Protein AF-A0A7X2H0T3-F1 (afdb_monomer_lite)

Radius of gyration: 29.82 Å; chains: 1; bounding box: 68×58×60 Å

Structure (mmCIF, N/CA/C/O backbone):
data_AF-A0A7X2H0T3-F1
#
_entry.id   AF-A0A7X2H0T3-F1
#
loop_
_atom_site.group_PDB
_atom_site.id
_atom_site.type_symbol
_atom_site.label_atom_id
_atom_site.label_alt_id
_atom_site.label_comp_id
_atom_site.label_asym_id
_atom_site.label_entity_id
_atom_site.label_seq_id
_atom_site.pdbx_PDB_ins_code
_atom_site.Cartn_x
_atom_site.Cartn_y
_atom_site.Cartn_z
_atom_site.occupancy
_atom_site.B_iso_or_equiv
_atom_site.auth_seq_id
_atom_site.auth_comp_id
_atom_site.auth_asym_id
_atom_site.auth_atom_id
_atom_site.pdbx_PDB_model_num
ATOM 1 N N . MET A 1 1 ? 17.527 -18.702 0.510 1.00 38.31 1 MET A N 1
ATOM 2 C CA . MET A 1 1 ? 17.232 -19.016 -0.909 1.00 38.31 1 MET A CA 1
ATOM 3 C C . MET A 1 1 ? 17.517 -20.502 -1.205 1.00 38.31 1 MET A C 1
ATOM 5 O O . MET A 1 1 ? 18.257 -20.791 -2.126 1.00 38.31 1 MET A O 1
ATOM 9 N N . SER A 1 2 ? 16.966 -21.459 -0.439 1.00 41.59 2 SER A N 1
ATOM 10 C CA . SER A 1 2 ? 17.349 -22.892 -0.559 1.00 41.59 2 SER A CA 1
ATOM 11 C C . SER A 1 2 ? 16.163 -23.861 -0.718 1.00 41.59 2 SER A C 1
ATOM 13 O O . SER A 1 2 ? 16.286 -25.065 -0.554 1.00 41.59 2 SER A O 1
ATOM 15 N N . LYS A 1 3 ? 14.959 -23.369 -1.029 1.00 47.16 3 LYS A N 1
ATOM 16 C CA . LYS A 1 3 ? 13.802 -24.261 -1.215 1.00 47.16 3 LYS A CA 1
ATOM 17 C C . LYS A 1 3 ? 12.948 -23.835 -2.396 1.00 47.16 3 LYS A C 1
ATOM 19 O O . LYS A 1 3 ? 11.848 -23.326 -2.214 1.00 47.16 3 LYS A O 1
ATOM 24 N N . ARG A 1 4 ? 13.452 -24.030 -3.619 1.00 58.16 4 ARG A N 1
ATOM 25 C CA . ARG A 1 4 ? 12.591 -24.143 -4.808 1.00 58.16 4 ARG A CA 1
ATOM 26 C C . ARG A 1 4 ? 13.097 -25.248 -5.747 1.00 58.16 4 ARG A C 1
ATOM 28 O O . ARG A 1 4 ? 14.212 -25.163 -6.244 1.00 58.16 4 ARG A O 1
ATOM 35 N N . ARG A 1 5 ? 12.191 -26.218 -5.967 1.00 56.47 5 ARG A N 1
ATOM 36 C CA . ARG A 1 5 ? 12.262 -27.503 -6.699 1.00 56.47 5 ARG A CA 1
ATOM 37 C C . ARG A 1 5 ? 13.266 -28.516 -6.125 1.00 56.47 5 ARG A C 1
ATOM 39 O O . ARG A 1 5 ? 14.468 -28.331 -6.231 1.00 56.47 5 ARG A O 1
ATOM 46 N N . ALA A 1 6 ? 12.744 -29.616 -5.578 1.00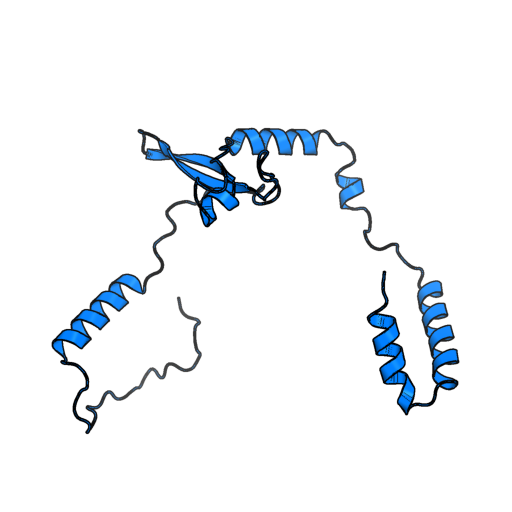 53.25 6 ALA A N 1
ATOM 47 C CA . ALA A 1 6 ? 13.483 -30.737 -4.979 1.00 53.25 6 ALA A CA 1
ATOM 48 C C . ALA A 1 6 ? 14.240 -31.626 -5.998 1.00 53.25 6 ALA A C 1
ATOM 50 O O . ALA A 1 6 ? 14.537 -32.774 -5.706 1.00 53.25 6 ALA A O 1
ATOM 51 N N . GLY A 1 7 ? 14.513 -31.116 -7.203 1.00 56.81 7 GLY A N 1
ATOM 52 C CA . GLY A 1 7 ? 15.009 -31.899 -8.341 1.00 56.81 7 GLY A CA 1
ATOM 53 C C . GLY A 1 7 ? 16.283 -31.351 -8.978 1.00 56.81 7 GLY A C 1
ATOM 54 O O . GLY A 1 7 ? 16.546 -31.644 -10.139 1.00 56.81 7 GLY A O 1
ATOM 55 N N . LYS A 1 8 ? 17.056 -30.513 -8.276 1.00 59.88 8 LYS A N 1
ATOM 56 C CA . LYS A 1 8 ? 18.411 -30.193 -8.737 1.00 59.88 8 LYS A CA 1
ATOM 57 C C . LYS A 1 8 ? 19.308 -31.373 -8.388 1.00 59.88 8 LYS A C 1
ATOM 59 O O . LYS A 1 8 ? 19.661 -31.543 -7.229 1.00 59.88 8 LYS A O 1
ATOM 64 N N . ASN A 1 9 ? 19.626 -32.186 -9.389 1.00 68.88 9 ASN A N 1
ATOM 65 C CA . ASN A 1 9 ? 20.696 -33.162 -9.276 1.00 68.88 9 ASN A CA 1
ATOM 66 C C . ASN A 1 9 ? 22.021 -32.395 -9.139 1.00 68.88 9 ASN A C 1
ATOM 68 O O . ASN A 1 9 ? 22.351 -31.579 -10.000 1.00 68.88 9 ASN A O 1
ATOM 72 N N . GLU A 1 10 ? 22.738 -32.617 -8.040 1.00 72.00 10 GLU A N 1
ATOM 73 C CA . GLU A 1 10 ? 24.049 -32.005 -7.794 1.00 72.00 10 GLU A CA 1
ATOM 74 C C . GLU A 1 10 ? 25.110 -32.548 -8.765 1.00 72.00 10 GLU A C 1
ATOM 76 O O . GLU A 1 10 ? 26.046 -31.837 -9.122 1.00 72.00 10 GLU A O 1
ATOM 81 N N . HIS A 1 11 ? 24.906 -33.767 -9.272 1.00 77.69 11 HIS A N 1
ATOM 82 C CA . HIS A 1 11 ? 25.770 -34.435 -10.238 1.00 77.69 11 HIS A CA 1
ATOM 83 C C . HIS A 1 11 ? 25.117 -34.446 -11.622 1.00 77.69 11 HIS A C 1
ATOM 85 O O . HIS A 1 11 ? 24.480 -35.419 -12.026 1.00 77.69 11 HIS A O 1
ATOM 91 N N . PHE A 1 12 ? 25.264 -33.347 -12.358 1.00 80.81 12 PHE A N 1
ATOM 92 C CA . PHE A 1 12 ? 24.858 -33.272 -13.759 1.00 80.81 12 PHE A CA 1
ATOM 93 C C . PHE A 1 12 ? 26.083 -33.286 -14.674 1.00 80.81 12 PHE A C 1
ATOM 95 O O . PHE A 1 12 ? 27.109 -32.678 -14.374 1.00 80.81 12 PHE A O 1
ATOM 102 N N . THR A 1 13 ? 25.959 -33.960 -15.813 1.00 83.88 13 THR A N 1
ATOM 103 C CA . THR A 1 13 ? 26.962 -33.925 -16.879 1.00 83.88 13 THR A CA 1
ATOM 104 C C . THR A 1 13 ? 26.549 -32.865 -17.893 1.00 83.88 13 THR A C 1
ATOM 106 O O . THR A 1 13 ? 25.464 -32.942 -18.468 1.00 83.88 13 THR A O 1
ATOM 109 N N . LEU A 1 14 ? 27.403 -31.864 -18.106 1.00 83.12 14 LEU A N 1
ATOM 110 C CA . LEU A 1 14 ? 27.273 -30.934 -19.228 1.00 83.12 14 LEU A CA 1
ATOM 111 C C . LEU A 1 14 ? 27.953 -31.554 -20.447 1.00 83.12 14 LEU A C 1
ATOM 113 O O . LEU A 1 14 ? 29.139 -31.866 -20.389 1.00 83.12 14 LEU A O 1
ATOM 117 N N . ALA A 1 15 ? 27.209 -31.717 -21.537 1.00 87.44 15 ALA A N 1
ATOM 118 C CA . ALA A 1 15 ? 27.722 -32.190 -22.817 1.00 87.44 15 ALA A CA 1
ATOM 119 C C . ALA A 1 15 ? 27.271 -31.249 -23.941 1.00 87.44 15 ALA A C 1
ATOM 121 O O . ALA A 1 15 ? 26.234 -30.591 -23.827 1.00 87.44 15 ALA A O 1
ATOM 122 N N . GLN A 1 16 ? 28.058 -31.186 -25.014 1.00 85.69 16 GLN A N 1
ATOM 123 C CA . GLN A 1 16 ? 27.717 -30.414 -26.205 1.00 85.69 16 GLN A CA 1
ATOM 124 C C . GLN A 1 16 ? 26.600 -31.126 -26.980 1.00 85.69 16 GLN A C 1
ATOM 126 O O . GLN A 1 16 ? 26.646 -32.343 -27.153 1.00 85.69 16 GLN A O 1
ATOM 131 N N . GLY A 1 17 ? 25.594 -30.375 -27.430 1.00 87.25 17 GLY A N 1
ATOM 132 C CA . GLY A 1 17 ? 24.542 -30.915 -28.291 1.00 87.25 17 GLY A CA 1
ATOM 133 C C . GLY A 1 17 ? 25.054 -31.202 -29.704 1.00 87.25 17 GLY A C 1
ATOM 134 O O . GLY A 1 17 ? 25.942 -30.512 -30.193 1.00 87.25 17 GLY A O 1
ATOM 135 N N . GLU A 1 18 ? 24.465 -32.196 -30.367 1.00 92.94 18 GLU A N 1
ATOM 136 C CA . GLU A 1 18 ? 24.788 -32.553 -31.761 1.00 92.94 18 GLU A CA 1
ATOM 137 C C . GLU A 1 18 ? 24.184 -31.580 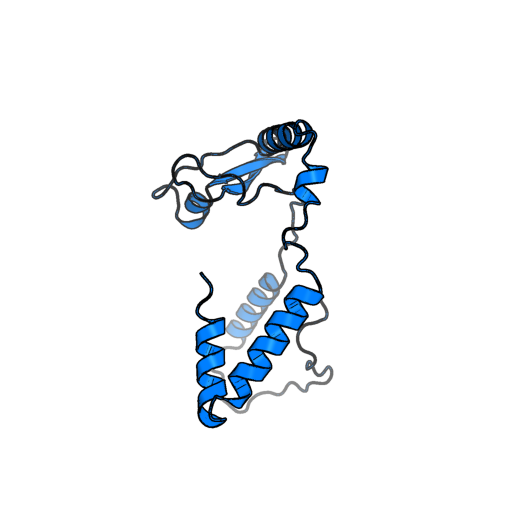-32.792 1.00 92.94 18 GLU A C 1
ATOM 139 O O . GLU A 1 18 ? 24.554 -31.599 -33.962 1.00 92.94 18 GLU A O 1
ATOM 144 N N . HIS A 1 19 ? 23.234 -30.740 -32.372 1.00 92.50 19 HIS A N 1
ATOM 145 C CA . HIS A 1 19 ? 22.529 -29.809 -33.248 1.00 92.50 19 HIS A CA 1
ATOM 146 C C . HIS A 1 19 ? 23.316 -28.517 -33.478 1.00 92.50 19 HIS A C 1
ATOM 148 O O . HIS A 1 19 ? 24.063 -28.054 -32.613 1.00 92.50 19 HIS A O 1
ATOM 154 N N . GLU A 1 20 ? 23.072 -27.895 -34.631 1.00 91.00 20 GLU A N 1
ATOM 155 C CA . GLU A 1 20 ? 23.580 -26.560 -34.926 1.00 91.00 20 GLU A CA 1
ATOM 156 C C . GLU A 1 20 ? 22.984 -25.534 -33.941 1.00 91.00 20 GLU A C 1
ATOM 158 O O . GLU A 1 20 ? 21.768 -25.532 -33.707 1.00 91.00 20 GLU A O 1
ATOM 163 N N . PRO A 1 21 ? 23.814 -24.677 -33.320 1.00 91.75 21 PRO A N 1
ATOM 164 C CA . PRO A 1 21 ? 23.338 -23.709 -32.345 1.00 91.75 21 PRO A CA 1
ATOM 165 C C . PRO A 1 21 ? 22.426 -22.662 -32.998 1.00 91.75 21 PRO A C 1
ATOM 167 O O . PRO A 1 21 ? 22.761 -22.064 -34.012 1.00 91.75 21 PRO A O 1
ATOM 170 N N . ILE A 1 22 ? 21.286 -22.381 -32.360 1.00 94.44 22 ILE A N 1
ATOM 171 C CA . ILE A 1 22 ? 20.336 -21.344 -32.814 1.00 94.44 22 ILE A CA 1
ATOM 172 C C . ILE A 1 22 ? 20.904 -19.929 -32.596 1.00 94.44 22 ILE A C 1
ATOM 174 O O . ILE A 1 22 ? 20.530 -18.982 -33.285 1.00 94.44 22 ILE A O 1
ATOM 178 N N . ILE A 1 23 ? 21.779 -19.771 -31.601 1.00 94.00 23 ILE A N 1
ATOM 179 C CA . ILE A 1 23 ? 22.395 -18.500 -31.214 1.00 94.00 23 ILE A CA 1
ATOM 180 C C . ILE A 1 23 ? 23.881 -18.695 -30.941 1.00 94.00 23 ILE A C 1
ATOM 182 O O . ILE A 1 23 ? 24.289 -19.714 -30.380 1.00 94.00 23 ILE A O 1
ATOM 186 N N . ASP A 1 24 ? 24.671 -17.677 -31.266 1.00 94.19 24 ASP A N 1
ATOM 187 C CA . ASP A 1 24 ? 26.101 -17.684 -30.984 1.00 94.19 24 ASP A CA 1
ATOM 188 C C . ASP A 1 24 ? 26.389 -17.752 -29.484 1.00 94.19 24 ASP A C 1
ATOM 190 O O . ASP A 1 24 ? 25.713 -17.121 -28.660 1.00 94.19 24 ASP A O 1
ATOM 194 N N . MET A 1 25 ? 27.477 -18.445 -29.136 1.00 91.88 25 MET A N 1
ATOM 195 C CA . MET A 1 25 ? 27.923 -18.586 -27.748 1.00 91.88 25 MET A CA 1
ATOM 196 C C . MET A 1 25 ? 28.167 -17.225 -27.081 1.00 91.88 25 MET A C 1
ATOM 198 O O . MET A 1 25 ? 27.792 -17.021 -25.930 1.00 91.88 25 MET A O 1
ATOM 202 N N . ILE A 1 26 ? 28.700 -16.251 -27.826 1.00 95.12 26 ILE A N 1
ATOM 203 C CA . ILE A 1 26 ? 28.947 -14.889 -27.327 1.00 95.12 26 ILE A CA 1
ATOM 204 C C . ILE A 1 26 ? 27.633 -14.214 -26.894 1.00 95.12 26 ILE A C 1
ATOM 206 O O . ILE A 1 26 ? 27.565 -13.553 -25.853 1.00 95.12 26 ILE A O 1
ATOM 210 N N . ILE A 1 27 ? 26.562 -14.389 -27.676 1.00 95.94 27 ILE A N 1
ATOM 211 C CA . ILE A 1 27 ? 25.238 -13.829 -27.370 1.00 95.94 27 ILE A CA 1
ATOM 212 C C . ILE A 1 27 ? 24.641 -14.543 -26.155 1.00 95.94 27 ILE A C 1
ATOM 214 O O . ILE A 1 27 ? 24.102 -13.889 -25.255 1.00 95.94 27 ILE A O 1
ATOM 218 N N . TRP A 1 28 ? 24.772 -15.869 -26.106 1.00 93.94 28 TRP A N 1
ATOM 219 C CA . TRP A 1 28 ? 24.314 -16.690 -24.990 1.00 93.94 28 TRP A CA 1
ATOM 220 C C . TRP A 1 28 ? 24.973 -16.295 -23.664 1.00 93.94 28 TRP A C 1
ATOM 222 O O . TRP A 1 28 ? 24.273 -16.040 -22.681 1.00 93.94 28 TRP A O 1
ATOM 232 N N . GLU A 1 29 ? 26.300 -16.174 -23.634 1.00 94.81 29 GLU A N 1
ATOM 233 C CA . GLU A 1 29 ? 27.054 -15.780 -22.440 1.00 94.81 29 GLU A CA 1
ATOM 234 C C . GLU A 1 29 ? 26.649 -14.390 -21.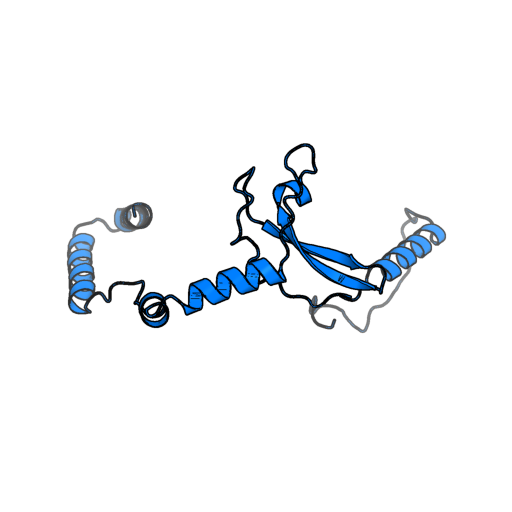947 1.00 94.81 29 GLU A C 1
ATOM 236 O O . GLU A 1 29 ? 26.399 -14.191 -20.753 1.00 94.81 29 GLU A O 1
ATOM 241 N N . LYS A 1 30 ? 26.482 -13.434 -22.869 1.00 95.75 30 LYS A N 1
ATOM 242 C CA . LYS A 1 30 ? 26.010 -12.086 -22.538 1.00 95.75 30 LYS A CA 1
ATOM 243 C C . LYS A 1 30 ? 24.607 -12.110 -21.925 1.00 95.75 30 LYS A C 1
ATOM 245 O O . LYS A 1 30 ? 24.360 -11.442 -20.918 1.00 95.75 30 LYS A O 1
ATOM 250 N N . ALA A 1 31 ? 23.683 -12.881 -22.499 1.00 94.69 31 ALA A N 1
ATOM 251 C CA . ALA A 1 31 ? 22.328 -13.030 -21.971 1.00 94.69 31 ALA A CA 1
ATOM 252 C C . ALA A 1 31 ? 22.318 -13.693 -20.584 1.00 94.69 31 ALA A C 1
ATOM 254 O O . ALA A 1 31 ? 21.636 -13.210 -19.675 1.00 94.69 31 ALA A O 1
ATOM 255 N N . LYS A 1 32 ? 23.117 -14.753 -20.401 1.00 93.69 32 LYS A N 1
ATOM 256 C CA . LYS A 1 32 ? 23.287 -15.451 -19.122 1.00 93.69 32 LYS A CA 1
ATOM 257 C C . LYS A 1 32 ? 23.808 -14.507 -18.037 1.00 93.69 32 LYS A C 1
ATOM 259 O O . LYS A 1 32 ? 23.188 -14.420 -16.979 1.00 93.69 32 LYS A O 1
ATOM 264 N N . SER A 1 33 ? 24.853 -13.731 -18.327 1.00 93.06 33 SER A N 1
ATOM 265 C CA . SER A 1 33 ? 25.406 -12.729 -17.406 1.00 93.06 33 SER A CA 1
ATOM 266 C C . SER A 1 33 ? 24.361 -11.683 -16.994 1.00 93.06 33 SER A C 1
ATOM 268 O O . SER A 1 33 ? 24.166 -11.414 -15.807 1.00 93.06 33 SER A O 1
ATOM 270 N N . MET A 1 34 ? 23.597 -11.142 -17.953 1.00 90.19 34 MET A N 1
ATOM 271 C CA . MET A 1 34 ? 22.507 -10.205 -17.648 1.00 90.19 34 MET A CA 1
ATOM 272 C C . MET A 1 34 ? 21.427 -10.819 -16.755 1.00 90.19 34 MET A C 1
ATOM 274 O O . MET A 1 34 ? 20.881 -10.133 -15.886 1.00 90.19 34 MET A O 1
ATOM 278 N N . ASN A 1 35 ? 21.103 -12.094 -16.965 1.00 89.38 35 ASN A N 1
ATOM 279 C CA . ASN A 1 35 ? 20.121 -12.799 -16.154 1.00 89.38 35 ASN A CA 1
ATOM 280 C C . ASN A 1 35 ? 20.638 -13.039 -14.730 1.00 89.38 35 ASN A C 1
ATOM 282 O O . ASN A 1 35 ? 19.911 -12.791 -13.776 1.00 89.38 35 ASN A O 1
ATOM 286 N N . GLU A 1 36 ? 21.897 -13.445 -14.566 1.00 88.81 36 GLU A N 1
ATOM 287 C CA . GLU A 1 36 ? 22.528 -13.634 -13.254 1.00 88.81 36 GLU A CA 1
ATOM 288 C C . GLU A 1 36 ? 22.559 -12.331 -12.446 1.00 88.81 36 GLU A C 1
ATOM 290 O O . GLU A 1 36 ? 22.154 -12.324 -11.278 1.00 88.81 36 GLU A O 1
ATOM 295 N N . MET A 1 37 ? 22.900 -11.207 -13.086 1.00 84.62 37 MET A N 1
ATOM 296 C CA . MET A 1 37 ? 22.835 -9.882 -12.458 1.00 84.62 37 MET A CA 1
ATOM 297 C C . MET A 1 37 ? 21.417 -9.532 -11.970 1.00 84.62 37 MET A C 1
ATOM 299 O O . MET A 1 37 ? 21.254 -8.978 -10.885 1.00 84.62 37 MET A O 1
ATOM 303 N N . LYS A 1 38 ? 20.376 -9.886 -12.736 1.00 82.38 38 LYS A N 1
ATOM 304 C CA . LYS A 1 38 ? 18.962 -9.623 -12.398 1.00 82.38 38 LYS A CA 1
ATOM 305 C C . LYS A 1 38 ? 18.320 -10.700 -11.516 1.00 82.38 38 LYS A C 1
ATOM 307 O O . LYS A 1 38 ? 17.227 -10.482 -10.997 1.00 82.38 38 LYS A O 1
ATOM 312 N N . SER A 1 39 ? 18.967 -11.853 -11.352 1.00 79.94 39 SER A N 1
ATOM 313 C CA . SER A 1 39 ? 18.411 -13.024 -10.658 1.00 79.94 39 SER A CA 1
ATOM 314 C C . SER A 1 39 ? 18.242 -12.810 -9.150 1.00 79.94 39 SER A C 1
ATOM 316 O O . SER A 1 39 ? 17.472 -13.514 -8.491 1.00 79.94 39 SER A O 1
ATOM 318 N N . HIS A 1 40 ? 18.927 -11.811 -8.594 1.00 79.19 40 HIS A N 1
ATOM 319 C CA . HIS A 1 40 ? 18.879 -11.492 -7.181 1.00 79.19 40 HIS A CA 1
ATOM 320 C C . HIS A 1 40 ? 17.709 -10.556 -6.892 1.00 79.19 40 HIS A C 1
ATOM 322 O O . HIS A 1 40 ? 17.543 -9.509 -7.518 1.00 79.19 40 HIS A O 1
ATOM 328 N N . LYS A 1 41 ? 16.895 -10.914 -5.893 1.00 73.12 41 LYS A N 1
ATOM 329 C CA . LYS A 1 41 ? 15.872 -10.002 -5.382 1.00 73.12 41 LYS A CA 1
ATOM 330 C C . LYS A 1 41 ? 16.592 -8.768 -4.823 1.00 73.12 41 LYS A C 1
ATOM 332 O O . LYS A 1 41 ? 17.427 -8.949 -3.935 1.00 73.12 41 LYS A O 1
ATOM 337 N N . PRO A 1 42 ? 16.277 -7.545 -5.283 1.00 73.38 42 PRO A N 1
ATOM 338 C CA . PRO A 1 42 ? 16.909 -6.351 -4.745 1.00 73.38 42 PRO A CA 1
ATOM 339 C C . PRO A 1 42 ? 16.671 -6.283 -3.237 1.00 73.38 42 PRO A C 1
ATOM 341 O O . PRO A 1 42 ? 15.567 -6.573 -2.755 1.00 73.38 42 PRO A O 1
ATOM 344 N N . THR A 1 43 ? 17.715 -5.918 -2.493 1.00 74.62 43 THR A N 1
ATOM 345 C CA . THR A 1 43 ? 17.636 -5.766 -1.041 1.00 74.62 43 THR A CA 1
ATOM 346 C C . THR A 1 43 ? 16.528 -4.777 -0.701 1.00 74.62 43 THR A C 1
ATOM 348 O O . THR A 1 43 ? 16.455 -3.677 -1.254 1.00 74.62 43 THR A O 1
ATOM 351 N N . LYS A 1 44 ? 15.624 -5.171 0.200 1.00 71.44 44 LYS A N 1
ATOM 352 C CA . LYS A 1 44 ? 14.548 -4.294 0.664 1.00 71.44 44 LYS A CA 1
ATOM 353 C C . LYS A 1 44 ? 15.178 -3.173 1.496 1.00 71.44 44 LYS A C 1
ATOM 355 O O . LYS A 1 44 ? 15.553 -3.395 2.634 1.00 71.44 44 LYS A O 1
ATOM 360 N N . THR A 1 45 ? 15.282 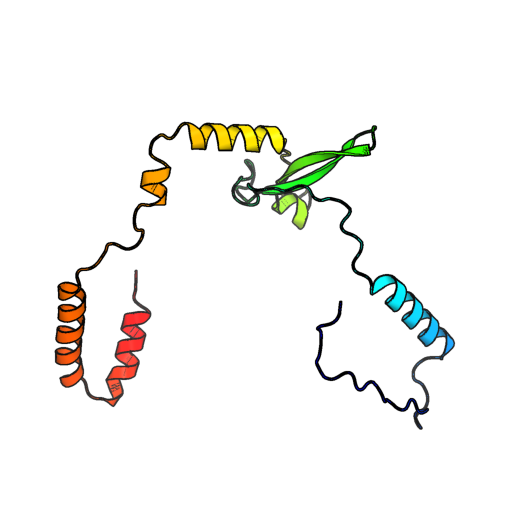-1.977 0.924 1.00 69.19 45 THR A N 1
ATOM 361 C CA . THR A 1 45 ? 15.925 -0.805 1.551 1.00 69.19 45 THR A CA 1
ATOM 362 C C . THR A 1 45 ? 15.029 -0.036 2.525 1.00 69.19 45 THR A C 1
ATOM 364 O O . THR A 1 45 ? 15.475 0.930 3.134 1.00 69.19 45 THR A O 1
ATOM 367 N N . PHE A 1 46 ? 13.755 -0.413 2.661 1.00 73.94 46 PHE A N 1
ATOM 368 C CA . PHE A 1 46 ? 12.785 0.298 3.493 1.00 73.94 46 PHE A CA 1
ATOM 369 C C . PHE A 1 46 ? 11.921 -0.672 4.294 1.00 73.94 46 PHE A C 1
ATOM 371 O O . PHE A 1 46 ? 11.274 -1.547 3.713 1.00 73.94 46 PHE A O 1
ATOM 378 N N . HIS A 1 47 ? 11.867 -0.472 5.610 1.00 72.69 47 HIS A N 1
ATOM 379 C CA . HIS A 1 47 ? 11.142 -1.323 6.558 1.00 72.69 47 HIS A CA 1
ATOM 380 C C . HIS A 1 47 ? 9.846 -0.706 7.107 1.00 72.69 47 HIS A C 1
ATOM 382 O O . HIS A 1 47 ? 9.219 -1.321 7.963 1.00 72.69 47 HIS A O 1
ATOM 388 N N . GLY A 1 48 ? 9.404 0.459 6.622 1.00 76.38 48 GLY A N 1
ATOM 389 C CA . GLY A 1 48 ? 8.206 1.100 7.168 1.00 76.38 48 GLY A CA 1
ATOM 390 C C . GLY A 1 48 ? 6.923 0.300 6.934 1.00 76.38 48 GLY A C 1
ATOM 391 O O . GLY A 1 48 ? 6.719 -0.310 5.877 1.00 76.38 48 GLY A O 1
ATOM 392 N N . HIS A 1 49 ? 6.075 0.310 7.959 1.00 88.00 49 HIS A N 1
ATOM 393 C CA . HIS A 1 49 ? 4.773 -0.345 7.990 1.00 88.00 49 HIS A CA 1
ATOM 394 C C . HIS A 1 49 ? 3.677 0.598 7.460 1.00 88.00 49 HIS A C 1
ATOM 396 O O . HIS A 1 49 ? 3.893 1.799 7.369 1.00 88.00 49 HIS A O 1
ATOM 402 N N . PHE A 1 50 ? 2.520 0.073 7.058 1.00 94.69 50 PHE A N 1
ATOM 403 C CA . PHE A 1 50 ? 1.366 0.873 6.616 1.00 94.69 50 PHE A CA 1
ATOM 404 C C . PHE A 1 50 ? 0.074 0.137 7.011 1.00 94.69 50 PHE A C 1
ATOM 406 O O . PHE A 1 50 ? -0.551 -0.500 6.153 1.00 94.69 50 PHE A O 1
ATOM 413 N N . PRO A 1 51 ? -0.301 0.156 8.303 1.00 94.69 51 PRO A N 1
ATOM 414 C CA . PRO A 1 51 ? -1.394 -0.653 8.847 1.00 94.69 51 PRO A CA 1
ATOM 415 C C . PRO A 1 51 ? -2.758 -0.297 8.245 1.00 94.69 51 PRO A C 1
ATOM 417 O O . PRO A 1 51 ? -3.637 -1.148 8.172 1.00 94.69 51 PRO A O 1
ATOM 420 N N . LEU A 1 52 ? -2.929 0.933 7.751 1.00 95.56 52 LEU A N 1
ATOM 421 C CA . LEU A 1 52 ? -4.192 1.404 7.178 1.00 95.56 52 LEU A CA 1
ATOM 422 C C . LEU A 1 52 ? -4.290 1.199 5.657 1.00 95.56 52 LEU A C 1
ATOM 424 O O . LEU A 1 52 ? -5.166 1.769 4.998 1.00 95.56 52 LEU A O 1
ATOM 428 N N . THR A 1 53 ? -3.393 0.393 5.077 1.00 95.00 53 THR A N 1
ATOM 429 C CA . THR A 1 53 ? -3.409 0.072 3.644 1.00 95.00 53 THR A CA 1
ATOM 430 C C . THR A 1 53 ? -4.759 -0.528 3.259 1.00 95.00 53 THR A C 1
ATOM 432 O O . THR A 1 53 ? -5.240 -1.463 3.888 1.00 95.00 53 THR A O 1
ATOM 435 N N . THR A 1 54 ? -5.382 0.013 2.214 1.00 92.50 54 THR A N 1
ATOM 436 C CA . THR A 1 54 ? -6.732 -0.289 1.700 1.00 92.50 54 THR A CA 1
ATOM 437 C C . THR A 1 54 ? -7.915 0.003 2.629 1.00 92.50 54 THR A C 1
ATOM 439 O O . THR A 1 54 ? -9.043 0.063 2.138 1.00 92.50 54 THR A O 1
ATOM 442 N N . LEU A 1 55 ? -7.677 0.259 3.919 1.00 95.75 55 LEU A N 1
ATOM 443 C CA . LEU A 1 55 ? -8.703 0.715 4.861 1.00 95.75 55 LEU A CA 1
ATOM 444 C C . LEU A 1 55 ? -9.049 2.187 4.627 1.00 95.75 55 LEU A C 1
ATOM 446 O O . LEU A 1 55 ? -10.226 2.543 4.558 1.00 95.75 55 LEU A O 1
ATOM 450 N N . LEU A 1 56 ? -8.034 3.036 4.433 1.00 95.50 56 LEU A N 1
ATOM 451 C CA . LEU A 1 56 ? -8.249 4.418 4.007 1.00 95.50 56 LEU A CA 1
ATOM 452 C C . LEU A 1 56 ? -8.802 4.458 2.580 1.00 95.50 56 LEU A C 1
ATOM 454 O O . LEU A 1 56 ? -8.339 3.731 1.695 1.00 95.50 56 LEU A O 1
ATOM 458 N N . ARG A 1 57 ? -9.781 5.337 2.350 1.00 96.50 57 ARG A N 1
ATOM 459 C CA . ARG A 1 57 ? -10.438 5.527 1.053 1.00 96.50 57 ARG A CA 1
ATOM 460 C C . ARG A 1 57 ? -10.073 6.876 0.457 1.00 96.50 57 ARG A C 1
ATOM 462 O O . ARG A 1 57 ? -10.044 7.890 1.145 1.00 96.50 57 ARG A O 1
ATOM 469 N N . CYS A 1 58 ? -9.804 6.881 -0.843 1.00 96.62 58 CYS A N 1
ATOM 470 C CA . CYS A 1 58 ? -9.522 8.096 -1.587 1.00 96.62 58 CYS A CA 1
ATOM 471 C C . CYS A 1 58 ? -10.784 8.976 -1.645 1.00 96.62 58 CYS A C 1
ATOM 473 O O . CYS A 1 58 ? -11.811 8.495 -2.129 1.00 96.62 58 CYS A O 1
ATOM 475 N N . PRO A 1 59 ? -10.709 10.265 -1.264 1.00 94.75 59 PRO A N 1
ATOM 476 C CA . PRO A 1 59 ? -11.879 11.145 -1.241 1.00 94.75 59 PRO A CA 1
ATOM 477 C C . PRO A 1 59 ? -12.437 11.453 -2.637 1.00 94.75 59 PRO A C 1
ATOM 479 O O . PRO A 1 59 ? -13.592 11.834 -2.755 1.00 94.75 59 PRO A O 1
ATOM 482 N N . MET A 1 60 ? -11.641 11.278 -3.701 1.00 94.44 60 MET A N 1
ATOM 483 C CA . MET A 1 60 ? -12.092 11.568 -5.068 1.00 94.44 60 MET A CA 1
ATOM 484 C C . MET A 1 60 ? -12.696 10.369 -5.799 1.00 94.44 60 MET A C 1
ATOM 486 O O . MET A 1 60 ? -13.644 10.533 -6.551 1.00 94.44 60 MET A O 1
ATOM 490 N N . CYS A 1 61 ? -12.124 9.172 -5.640 1.00 94.69 61 CYS A N 1
ATOM 491 C CA . CYS A 1 61 ? -12.541 7.998 -6.422 1.00 94.69 61 CYS A CA 1
ATOM 492 C C . CYS A 1 61 ? -13.044 6.826 -5.570 1.00 94.69 61 CYS A C 1
ATOM 494 O O . CYS A 1 61 ? -13.310 5.755 -6.115 1.00 94.69 61 CYS A O 1
ATOM 496 N N . GLY A 1 62 ? -13.083 6.969 -4.241 1.00 95.00 62 GLY A N 1
ATOM 497 C CA . GLY A 1 62 ? -13.560 5.949 -3.299 1.00 95.00 62 GLY A CA 1
ATOM 498 C C . GLY A 1 62 ? -12.695 4.685 -3.185 1.00 95.00 62 GLY A C 1
ATOM 499 O O . GLY A 1 62 ? -12.920 3.856 -2.305 1.00 95.00 62 GLY A O 1
ATOM 500 N N . HIS A 1 63 ? -11.683 4.510 -4.037 1.00 96.25 63 HIS A N 1
ATOM 501 C CA . HIS A 1 63 ? -10.804 3.342 -3.997 1.00 96.25 63 HIS A CA 1
ATOM 502 C C . HIS A 1 63 ? -9.885 3.363 -2.771 1.00 96.25 63 HIS A C 1
ATOM 504 O O . HIS A 1 63 ? -9.625 4.413 -2.184 1.00 96.25 63 HIS A O 1
ATOM 510 N N . GLY A 1 64 ? -9.375 2.188 -2.394 1.00 96.50 64 GLY A N 1
ATOM 511 C CA . GLY A 1 64 ? -8.426 2.058 -1.290 1.00 96.50 64 GLY A CA 1
ATOM 512 C C . GLY A 1 64 ? -7.135 2.853 -1.521 1.00 96.50 64 GLY A C 1
ATOM 513 O O . GLY A 1 64 ? -6.687 3.037 -2.657 1.00 96.50 64 GLY A O 1
ATOM 514 N N . MET A 1 65 ? -6.527 3.321 -0.437 1.00 97.38 65 MET A N 1
ATOM 515 C CA . MET A 1 65 ? -5.220 3.977 -0.450 1.00 97.38 65 MET A CA 1
ATOM 516 C C . MET A 1 65 ? -4.107 2.992 -0.080 1.00 97.38 65 MET A C 1
ATOM 518 O O . MET A 1 65 ? -4.330 2.024 0.639 1.00 97.38 65 MET A O 1
ATOM 522 N N . ILE A 1 66 ? -2.896 3.224 -0.575 1.00 95.94 66 ILE A N 1
ATOM 523 C CA . ILE A 1 66 ? -1.718 2.370 -0.367 1.00 95.94 66 ILE A CA 1
ATOM 524 C C . ILE A 1 66 ? -0.541 3.191 0.158 1.00 95.94 66 ILE A C 1
ATOM 526 O O . ILE A 1 66 ? -0.468 4.396 -0.081 1.00 95.94 66 ILE A O 1
ATOM 530 N N . GLY A 1 67 ? 0.397 2.531 0.836 1.00 95.00 67 GLY A N 1
ATOM 531 C CA . GLY A 1 67 ? 1.613 3.169 1.331 1.00 95.00 67 GLY A CA 1
ATOM 532 C C . GLY A 1 67 ? 2.491 3.746 0.214 1.00 95.00 67 GLY A C 1
ATOM 533 O O . GLY A 1 67 ? 2.766 3.101 -0.802 1.00 95.00 67 GLY A O 1
ATOM 534 N N . HIS A 1 68 ? 2.965 4.964 0.430 1.00 94.38 68 HIS A N 1
ATOM 535 C CA . HIS A 1 68 ? 3.896 5.700 -0.410 1.00 94.38 68 HIS A CA 1
ATOM 536 C C . HIS A 1 68 ? 5.000 6.309 0.453 1.00 94.38 68 HIS A C 1
ATOM 538 O O . HIS A 1 68 ? 4.815 6.556 1.643 1.00 94.38 68 HIS A O 1
ATOM 544 N N . ARG A 1 69 ? 6.173 6.531 -0.139 1.00 92.31 69 ARG A N 1
ATOM 545 C CA . ARG A 1 69 ? 7.290 7.162 0.556 1.00 92.31 69 ARG A CA 1
ATOM 546 C C . ARG A 1 69 ? 8.103 8.029 -0.383 1.00 92.31 69 ARG A C 1
ATOM 548 O O . ARG A 1 69 ? 8.293 7.663 -1.542 1.00 92.31 69 ARG A O 1
ATOM 555 N N . THR A 1 70 ? 8.638 9.112 0.150 1.00 92.62 70 THR A N 1
ATOM 556 C CA . THR A 1 70 ? 9.634 9.962 -0.509 1.00 92.62 70 THR A CA 1
ATOM 557 C C . THR A 1 70 ? 10.844 10.101 0.406 1.00 92.62 70 THR A C 1
ATOM 559 O O . THR A 1 70 ? 10.749 9.817 1.598 1.00 92.62 70 THR A O 1
ATOM 562 N N . LYS A 1 71 ? 12.002 10.467 -0.145 1.00 92.88 71 LYS A N 1
ATOM 563 C CA . LYS A 1 71 ? 13.169 10.833 0.664 1.00 92.88 71 LYS A CA 1
ATOM 564 C C . LYS A 1 71 ? 13.195 12.346 0.838 1.00 92.88 71 LYS A C 1
ATOM 566 O O . LYS A 1 71 ? 12.968 13.057 -0.140 1.00 92.88 71 LYS A O 1
ATOM 571 N N . ASN A 1 72 ? 13.459 12.819 2.050 1.00 91.38 72 ASN A N 1
ATOM 572 C CA . ASN A 1 72 ? 13.746 14.228 2.298 1.00 91.38 72 ASN A CA 1
ATOM 573 C C . ASN A 1 72 ? 15.182 14.576 1.854 1.00 91.38 72 ASN A C 1
ATOM 575 O O . ASN A 1 72 ? 15.954 13.705 1.445 1.00 91.38 72 ASN A O 1
ATOM 579 N N . SER A 1 73 ? 15.541 15.858 1.941 1.00 92.75 73 SER A N 1
ATOM 580 C CA . SER A 1 73 ? 16.885 16.365 1.623 1.00 92.75 73 SER A CA 1
ATOM 581 C C . SER A 1 73 ? 17.991 15.779 2.511 1.00 92.75 73 SER A C 1
ATOM 583 O O . SER A 1 73 ? 19.138 15.719 2.085 1.00 92.75 73 SER A O 1
ATOM 585 N N . ILE A 1 74 ? 17.644 15.319 3.715 1.00 91.00 74 ILE A N 1
ATOM 586 C CA . ILE A 1 74 ? 18.553 14.722 4.706 1.00 91.00 74 ILE A CA 1
ATOM 587 C C . ILE A 1 74 ? 18.719 13.201 4.467 1.00 91.00 74 ILE A C 1
ATOM 589 O O . ILE A 1 74 ? 19.610 12.563 5.017 1.00 91.00 74 ILE A O 1
ATOM 593 N N . GLY A 1 75 ? 17.911 12.607 3.580 1.00 88.38 75 GLY A N 1
ATOM 594 C CA . GLY A 1 75 ? 17.953 11.189 3.211 1.00 88.38 75 GLY A CA 1
ATOM 595 C C . GLY A 1 75 ? 16.983 10.284 3.981 1.00 88.38 75 GLY A C 1
ATOM 596 O O . GLY A 1 75 ? 16.917 9.086 3.692 1.00 88.38 75 GLY A O 1
ATOM 597 N N . GLU A 1 76 ? 16.196 10.832 4.904 1.00 88.81 76 GLU A N 1
ATOM 598 C CA . GLU A 1 76 ? 15.175 10.111 5.664 1.00 88.81 76 GLU A CA 1
ATOM 599 C C . GLU A 1 76 ? 13.902 9.904 4.836 1.00 88.81 76 GLU A C 1
ATOM 601 O O . GLU A 1 76 ? 13.561 10.695 3.952 1.00 88.81 76 GLU A O 1
ATOM 606 N N . TYR A 1 77 ? 13.175 8.823 5.120 1.00 90.81 77 TYR A N 1
ATOM 607 C CA . TYR A 1 77 ? 11.937 8.508 4.414 1.00 90.81 77 TYR A CA 1
ATOM 608 C C . TYR A 1 77 ? 10.727 9.163 5.078 1.00 90.81 77 TYR A C 1
ATOM 610 O O . TYR A 1 77 ? 10.384 8.815 6.204 1.00 90.81 77 TYR A O 1
ATOM 618 N N . ILE A 1 78 ? 10.010 9.999 4.330 1.00 93.06 78 ILE A N 1
ATOM 619 C CA . ILE A 1 78 ? 8.691 10.505 4.719 1.00 93.06 78 ILE A CA 1
ATOM 620 C C . ILE A 1 78 ? 7.621 9.539 4.203 1.00 93.06 78 ILE A C 1
ATOM 622 O O . ILE A 1 78 ? 7.670 9.105 3.045 1.00 93.06 78 ILE A O 1
ATOM 626 N N . ARG A 1 79 ? 6.664 9.178 5.064 1.00 95.19 79 ARG A N 1
ATOM 627 C CA . ARG A 1 79 ? 5.616 8.183 4.794 1.00 95.19 79 ARG A CA 1
ATOM 628 C C . ARG A 1 79 ? 4.272 8.843 4.499 1.00 95.19 79 ARG A C 1
ATOM 630 O O . ARG A 1 79 ? 3.825 9.732 5.214 1.00 95.19 79 ARG A O 1
ATOM 637 N N . TYR A 1 80 ? 3.585 8.321 3.488 1.00 96.50 80 TYR A N 1
ATOM 638 C CA . TYR A 1 80 ? 2.271 8.788 3.062 1.00 96.50 80 TYR A CA 1
ATOM 639 C C . TYR A 1 80 ? 1.341 7.625 2.736 1.00 96.50 80 TYR A C 1
ATOM 641 O O . TYR A 1 80 ? 1.791 6.555 2.331 1.00 96.50 80 TYR A O 1
ATOM 649 N N . TYR A 1 81 ? 0.040 7.867 2.787 1.00 97.19 81 TYR A N 1
ATOM 650 C CA . TYR A 1 81 ? -0.941 7.096 2.033 1.00 97.19 81 TYR A CA 1
ATOM 651 C C . TYR A 1 81 ? -1.260 7.825 0.728 1.00 97.19 81 TYR A C 1
ATOM 653 O O . TYR A 1 81 ? -1.444 9.039 0.721 1.00 97.19 81 TYR A O 1
ATOM 661 N N . GLN A 1 82 ? -1.345 7.087 -0.380 1.00 96.75 82 GLN A N 1
ATOM 662 C CA . GLN A 1 82 ? -1.716 7.616 -1.694 1.00 96.75 82 GLN A CA 1
ATOM 663 C C . GLN A 1 82 ? -2.842 6.804 -2.332 1.00 96.75 82 GLN A C 1
ATOM 665 O O . GLN A 1 82 ? -2.995 5.615 -2.056 1.00 96.75 82 GLN A O 1
ATOM 670 N N . CYS A 1 83 ? -3.592 7.410 -3.250 1.00 97.31 83 CYS A N 1
ATOM 671 C CA . CYS A 1 83 ? -4.620 6.699 -4.009 1.00 97.31 83 CYS A CA 1
ATOM 672 C C . CYS A 1 83 ? -4.037 5.513 -4.811 1.00 97.31 83 CYS A C 1
ATOM 674 O O . CYS A 1 83 ? -3.115 5.687 -5.616 1.00 97.31 83 CYS A O 1
ATOM 676 N N . ALA A 1 84 ? -4.596 4.306 -4.642 1.00 96.00 84 ALA A N 1
ATOM 677 C CA . ALA A 1 84 ? -4.169 3.131 -5.409 1.00 96.00 84 ALA A CA 1
ATOM 678 C C . ALA A 1 84 ? -4.459 3.280 -6.909 1.00 96.00 84 ALA A C 1
ATOM 680 O O . ALA A 1 84 ? -3.636 2.897 -7.739 1.00 96.00 84 ALA A O 1
ATOM 681 N N . THR A 1 85 ? -5.592 3.891 -7.266 1.00 96.12 85 THR A N 1
ATOM 682 C CA . THR A 1 85 ? -5.979 4.109 -8.666 1.00 96.12 85 THR A CA 1
ATOM 683 C C . THR A 1 85 ? -4.997 5.025 -9.381 1.00 96.12 85 THR A C 1
ATOM 685 O O . THR A 1 85 ? -4.605 4.706 -10.499 1.00 96.12 85 THR A O 1
ATOM 688 N N . LEU A 1 86 ? -4.525 6.097 -8.725 1.00 96.06 86 LEU A N 1
ATOM 689 C CA . LEU A 1 86 ? -3.437 6.912 -9.275 1.00 96.06 86 LEU A CA 1
ATOM 690 C C . LEU A 1 86 ? -2.203 6.039 -9.521 1.00 96.06 86 LEU A C 1
ATOM 692 O O . LEU A 1 86 ? -1.624 6.085 -10.600 1.00 96.06 86 LEU A O 1
ATOM 696 N N . ARG A 1 87 ? -1.766 5.266 -8.520 1.00 94.00 87 ARG A N 1
ATOM 697 C CA . ARG A 1 87 ? -0.524 4.487 -8.633 1.00 94.00 87 ARG A CA 1
ATOM 698 C C . ARG A 1 87 ? -0.549 3.502 -9.795 1.00 94.00 87 ARG A C 1
ATOM 700 O O . ARG A 1 87 ? 0.492 3.255 -10.392 1.00 94.00 87 ARG A O 1
ATOM 707 N N . LEU A 1 88 ? -1.711 2.912 -10.050 1.00 93.25 88 LEU A N 1
ATOM 708 C CA . LEU A 1 88 ? -1.881 1.871 -11.055 1.00 93.25 88 LEU A CA 1
ATOM 709 C C . LEU A 1 88 ? -2.192 2.439 -12.443 1.00 93.25 88 LEU A C 1
ATOM 711 O O . LEU A 1 88 ? -1.693 1.909 -13.427 1.00 93.25 88 LEU A O 1
ATOM 715 N N . LYS A 1 89 ? -3.018 3.489 -12.530 1.00 94.38 89 LYS A N 1
ATOM 716 C CA . LYS A 1 89 ? -3.566 4.009 -13.797 1.00 94.38 89 LYS A CA 1
ATOM 717 C C . LYS A 1 89 ? -3.084 5.418 -14.166 1.00 94.38 89 LYS A C 1
ATOM 719 O O . LYS A 1 89 ? -3.408 5.908 -15.240 1.00 94.38 89 LYS A O 1
ATOM 724 N N . GLY A 1 90 ? -2.317 6.072 -13.300 1.00 93.00 90 GLY A N 1
ATOM 725 C CA . GLY A 1 90 ? -1.770 7.406 -13.530 1.00 93.00 90 GLY A CA 1
ATOM 726 C C . GLY A 1 90 ? -2.730 8.557 -13.214 1.00 93.00 90 GLY A C 1
ATOM 727 O O . GLY A 1 90 ? -3.889 8.369 -12.829 1.00 93.00 90 GLY A O 1
ATOM 728 N N . SER A 1 91 ? -2.207 9.779 -13.359 1.00 93.00 91 SER A N 1
ATOM 729 C CA . SER A 1 91 ? -2.870 11.039 -12.978 1.00 93.00 91 SER A CA 1
ATOM 730 C C . SER A 1 91 ? -4.059 11.419 -13.851 1.00 93.00 91 SER A C 1
ATOM 732 O O . SER A 1 91 ? -4.888 12.219 -13.426 1.00 93.00 91 SER A O 1
ATOM 734 N N . ALA A 1 92 ? 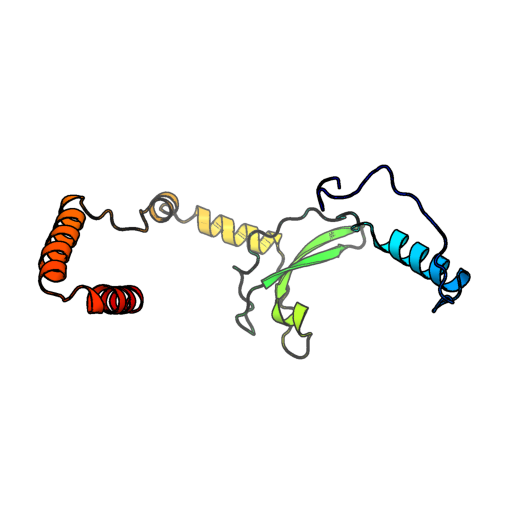-4.178 10.813 -15.034 1.00 94.56 92 ALA A N 1
ATOM 735 C CA . ALA A 1 92 ? -5.331 10.988 -15.908 1.00 94.56 92 ALA A CA 1
ATOM 736 C C . ALA A 1 92 ? -6.634 10.464 -15.276 1.00 94.56 92 ALA A C 1
ATOM 738 O O . ALA A 1 92 ? -7.706 10.975 -15.576 1.00 94.56 92 ALA A O 1
ATOM 739 N N . VAL A 1 93 ? -6.551 9.459 -14.391 1.00 94.25 93 VAL A N 1
ATOM 740 C CA . VAL A 1 93 ? -7.730 8.814 -13.785 1.00 94.25 93 VAL A CA 1
ATOM 741 C C . VAL A 1 93 ? -8.051 9.368 -12.397 1.00 94.25 93 VAL A C 1
ATOM 743 O O . VAL A 1 93 ? -9.214 9.472 -12.018 1.00 94.25 93 VAL A O 1
ATOM 746 N N . CYS A 1 94 ? -7.036 9.684 -11.592 1.00 96.56 94 CYS A N 1
ATOM 747 C CA . CYS A 1 94 ? -7.228 10.223 -10.246 1.00 96.56 94 CYS A CA 1
ATOM 748 C C . CYS A 1 94 ? -6.017 11.058 -9.819 1.00 96.56 94 CYS A C 1
ATOM 750 O O . CYS A 1 94 ? -4.945 10.934 -10.396 1.00 96.56 94 CYS A O 1
ATOM 752 N N . LYS A 1 95 ? -6.164 11.882 -8.778 1.00 94.06 95 LYS A N 1
ATOM 753 C CA . LYS A 1 95 ? -5.070 12.673 -8.191 1.00 94.06 95 LYS A CA 1
ATOM 754 C C . LYS A 1 95 ? -4.349 11.907 -7.079 1.00 94.06 95 LYS A C 1
ATOM 756 O O . LYS A 1 95 ? -4.842 10.897 -6.571 1.00 94.06 95 LYS A O 1
ATOM 761 N N . THR A 1 96 ? -3.193 12.424 -6.665 1.00 90.06 96 THR A N 1
ATOM 762 C CA . THR A 1 96 ? -2.335 11.799 -5.647 1.00 90.06 96 THR A CA 1
ATOM 763 C C . THR A 1 96 ? -3.015 11.644 -4.303 1.00 90.06 96 THR A C 1
ATOM 765 O O . THR A 1 96 ? -2.926 10.559 -3.724 1.00 90.06 96 THR A O 1
ATOM 768 N N . ASN A 1 97 ? -3.750 12.675 -3.864 1.00 93.69 97 ASN A N 1
ATOM 769 C CA . ASN A 1 97 ? -4.465 12.689 -2.585 1.00 93.69 97 ASN A CA 1
ATOM 770 C C . ASN A 1 97 ? -3.575 12.149 -1.457 1.00 93.69 97 ASN A C 1
ATOM 772 O O . ASN A 1 97 ? -3.942 11.192 -0.782 1.00 93.69 97 ASN A O 1
ATOM 776 N N . LEU A 1 98 ? -2.357 12.693 -1.348 1.00 95.06 98 LEU A N 1
ATOM 777 C CA . LEU A 1 98 ? -1.394 12.251 -0.347 1.00 95.06 98 LEU A CA 1
ATOM 778 C C . LEU A 1 98 ? -1.871 12.664 1.036 1.00 95.06 98 LEU A C 1
ATOM 780 O O . LEU A 1 98 ? -2.246 13.813 1.248 1.00 95.06 98 LEU A O 1
ATOM 784 N N . VAL A 1 99 ? -1.798 11.724 1.967 1.00 96.19 99 VAL A N 1
ATOM 785 C CA . VAL A 1 99 ? -2.070 11.954 3.384 1.00 96.19 99 VAL A CA 1
ATOM 786 C C . VAL A 1 99 ? -0.848 11.503 4.166 1.00 96.19 99 VAL A C 1
ATOM 788 O O . VAL A 1 99 ? -0.314 10.431 3.877 1.00 96.19 99 VAL A O 1
ATOM 791 N N . MET A 1 100 ? -0.393 12.304 5.129 1.00 96.50 100 MET A N 1
ATOM 792 C CA . MET A 1 100 ? 0.713 11.923 6.011 1.00 96.50 100 MET A CA 1
ATOM 793 C C . MET A 1 100 ? 0.360 10.648 6.767 1.00 96.50 100 MET A C 1
ATOM 795 O O . MET A 1 100 ? -0.694 10.565 7.399 1.00 96.50 100 MET A O 1
ATOM 799 N N . ALA A 1 101 ? 1.223 9.636 6.668 1.00 96.56 101 ALA A N 1
ATOM 800 C CA . ALA A 1 101 ? 0.925 8.336 7.257 1.00 96.56 101 ALA A CA 1
ATOM 801 C C . ALA A 1 101 ? 0.873 8.417 8.783 1.00 96.56 101 ALA A C 1
ATOM 803 O O . ALA A 1 101 ? -0.072 7.906 9.374 1.00 96.56 101 ALA A O 1
ATOM 804 N N . ASP A 1 102 ? 1.837 9.108 9.392 1.00 95.00 102 ASP A N 1
ATOM 805 C CA . ASP A 1 102 ? 1.959 9.184 10.848 1.00 95.00 102 ASP A CA 1
ATOM 806 C C . ASP A 1 102 ? 0.772 9.940 11.472 1.00 95.00 102 ASP A C 1
ATOM 808 O O . ASP A 1 102 ? 0.202 9.490 12.464 1.00 95.00 102 ASP A O 1
ATOM 812 N N . GLU A 1 103 ? 0.315 11.027 10.842 1.00 96.50 103 GLU A N 1
ATOM 813 C CA . GLU A 1 103 ? -0.865 11.781 11.288 1.00 96.50 103 GLU A CA 1
ATOM 814 C C . GLU A 1 103 ? -2.162 10.973 11.142 1.00 96.50 103 GLU A C 1
ATOM 816 O O . GLU A 1 103 ? -2.977 10.926 12.066 1.00 96.50 103 GLU A O 1
ATOM 821 N N . ALA A 1 104 ? -2.357 10.310 9.996 1.00 96.00 104 ALA A N 1
ATOM 822 C CA . ALA A 1 104 ? -3.542 9.490 9.759 1.00 96.00 104 ALA A CA 1
ATOM 823 C C . ALA A 1 104 ? -3.605 8.291 10.715 1.00 96.00 104 ALA A C 1
ATOM 825 O O . ALA A 1 104 ? -4.668 7.978 11.250 1.00 96.00 104 ALA A O 1
ATOM 826 N N . GLU A 1 105 ? -2.467 7.635 10.946 1.00 96.44 105 GLU A N 1
ATOM 827 C CA . GLU A 1 105 ? -2.332 6.525 11.888 1.00 96.44 105 GLU A CA 1
ATOM 828 C C . GLU A 1 105 ? -2.634 6.982 13.315 1.00 96.44 105 GLU A C 1
ATOM 830 O O . GLU A 1 105 ? -3.501 6.395 13.963 1.00 96.44 105 GLU A O 1
ATOM 835 N N . ALA A 1 106 ? -2.017 8.076 13.773 1.00 96.19 106 ALA A N 1
ATOM 836 C CA . ALA A 1 106 ? -2.272 8.635 15.098 1.00 96.19 106 ALA A CA 1
ATOM 837 C C . ALA A 1 106 ? -3.751 9.005 15.295 1.00 96.19 106 ALA A C 1
ATOM 839 O O . ALA A 1 106 ? -4.337 8.692 16.333 1.00 96.19 106 ALA A O 1
ATOM 840 N N . PHE A 1 107 ? -4.381 9.624 14.292 1.00 95.56 107 PHE A N 1
ATOM 841 C CA . PHE A 1 107 ? -5.799 9.971 14.346 1.00 95.56 107 PHE A CA 1
ATOM 842 C C . PHE A 1 107 ? -6.694 8.731 14.474 1.00 95.56 107 PHE A C 1
ATOM 844 O O . PHE A 1 107 ? -7.579 8.690 15.333 1.00 95.56 107 PHE A O 1
ATOM 851 N N . VAL A 1 108 ? -6.464 7.710 13.642 1.00 94.06 108 VAL A N 1
ATOM 852 C CA . VAL A 1 108 ? -7.262 6.477 13.655 1.00 94.06 108 VAL A CA 1
ATOM 853 C C . VAL A 1 108 ? -7.072 5.717 14.965 1.00 94.06 108 VAL A C 1
ATOM 855 O O . VAL A 1 108 ? -8.065 5.329 15.578 1.00 94.06 108 VAL A O 1
ATOM 858 N N . PHE A 1 109 ? -5.835 5.551 15.436 1.00 92.44 109 PHE A N 1
ATOM 859 C CA . PHE A 1 109 ? -5.560 4.846 16.689 1.00 92.44 109 PHE A CA 1
ATOM 860 C C . PHE A 1 109 ? -6.171 5.558 17.890 1.00 92.44 109 PHE A C 1
ATOM 862 O O . PHE A 1 109 ? -6.906 4.930 18.651 1.00 92.44 109 PHE A O 1
ATOM 869 N N . LYS A 1 110 ? -6.025 6.884 17.980 1.00 93.19 110 LYS A N 1
ATOM 870 C CA . LYS A 1 110 ? -6.688 7.681 19.018 1.00 93.19 110 LYS A CA 1
ATOM 871 C C . LYS A 1 110 ? -8.207 7.497 18.996 1.00 93.19 110 LYS A C 1
ATOM 873 O O . LYS A 1 110 ? -8.845 7.393 20.042 1.00 93.19 110 LYS A O 1
ATOM 878 N N . ARG A 1 111 ? -8.820 7.449 17.809 1.00 90.44 111 ARG A N 1
ATOM 879 C CA . ARG A 1 111 ? -10.273 7.262 17.681 1.00 90.44 111 ARG A CA 1
ATOM 880 C C . ARG A 1 111 ? -10.725 5.860 18.097 1.00 90.44 111 ARG A C 1
ATOM 882 O O . ARG A 1 111 ? -11.829 5.732 18.630 1.00 90.44 111 ARG A O 1
ATOM 889 N N . ILE A 1 112 ? -9.902 4.843 17.838 1.00 87.56 112 ILE A N 1
ATOM 890 C CA . ILE A 1 112 ? -10.136 3.454 18.254 1.00 87.56 112 ILE A CA 1
ATOM 891 C C . ILE A 1 112 ? -10.039 3.332 19.778 1.00 87.56 112 ILE A C 1
ATOM 893 O O . ILE A 1 112 ? -10.939 2.755 20.381 1.00 87.56 112 ILE A O 1
ATOM 897 N N . GLU A 1 113 ? -9.021 3.931 20.401 1.00 85.75 113 GLU A N 1
ATOM 898 C CA . GLU A 1 113 ? -8.831 3.941 21.862 1.00 85.75 113 GLU A CA 1
ATOM 899 C C . GLU A 1 113 ? -9.989 4.618 22.606 1.00 85.75 113 GLU A C 1
ATOM 901 O O . GLU A 1 113 ? -10.405 4.175 23.673 1.00 85.75 113 GLU A O 1
ATOM 906 N N . GLN A 1 114 ? -10.559 5.681 22.033 1.00 84.56 114 GLN A N 1
ATOM 907 C CA . GLN A 1 114 ? -11.698 6.388 22.628 1.00 84.56 114 GLN A CA 1
ATOM 908 C C . GLN A 1 114 ? -12.990 5.565 22.672 1.00 84.56 114 GLN A C 1
ATOM 910 O O . GLN A 1 114 ? -13.916 5.917 23.407 1.00 84.56 114 GLN A O 1
ATOM 915 N N . LYS A 1 115 ? -13.105 4.500 21.874 1.00 80.50 115 LYS A N 1
ATOM 916 C CA . LYS A 1 115 ? -14.261 3.610 21.954 1.00 80.50 115 LYS A CA 1
ATOM 917 C C . LYS A 1 115 ? -14.047 2.654 23.125 1.00 80.50 115 LYS A C 1
ATOM 919 O O . LYS A 1 115 ? -13.295 1.704 23.010 1.00 80.50 115 LYS A O 1
ATOM 924 N N . LYS A 1 116 ? -14.723 2.905 24.248 1.00 61.91 116 LYS A N 1
ATOM 925 C CA . LYS A 1 116 ? -14.585 2.117 25.487 1.00 61.91 116 LYS A CA 1
ATOM 926 C C . LYS A 1 116 ? -15.033 0.651 25.351 1.00 61.91 116 LYS A C 1
ATOM 928 O O . LYS A 1 116 ? -14.551 -0.189 26.100 1.00 61.91 116 LYS A O 1
ATOM 933 N N . ASP A 1 117 ? -15.864 0.344 24.353 1.00 64.31 117 ASP A N 1
ATOM 934 C CA . ASP A 1 117 ? -16.436 -0.991 24.129 1.00 64.31 117 ASP A CA 1
ATOM 935 C C . ASP A 1 117 ? -15.810 -1.755 22.948 1.00 64.31 117 ASP A C 1
ATOM 937 O O . ASP A 1 117 ? -16.327 -2.795 22.545 1.00 64.31 117 ASP A O 1
ATOM 941 N N . THR A 1 118 ? -14.696 -1.291 22.359 1.00 61.72 118 THR A N 1
ATOM 942 C CA . THR A 1 118 ? -14.064 -2.006 21.226 1.00 61.72 118 THR A CA 1
ATOM 943 C C . THR A 1 118 ? -13.638 -3.418 21.594 1.00 61.72 118 THR A C 1
ATOM 945 O O . THR A 1 118 ? -13.779 -4.309 20.768 1.00 61.72 118 THR A O 1
ATOM 948 N N . ALA A 1 119 ? -13.166 -3.652 22.820 1.00 65.88 119 ALA A N 1
ATOM 949 C CA . ALA A 1 119 ? -12.819 -4.998 23.268 1.00 65.88 119 ALA A CA 1
ATOM 950 C C . ALA A 1 119 ? -14.047 -5.924 23.317 1.00 65.88 119 ALA A C 1
ATOM 952 O O . ALA A 1 119 ? -13.947 -7.085 22.934 1.00 65.88 119 ALA A O 1
ATOM 953 N N . TYR A 1 120 ? -15.208 -5.407 23.732 1.00 67.75 120 TYR A N 1
ATOM 954 C CA . TYR A 1 120 ? -16.462 -6.162 23.754 1.00 67.75 120 TYR A CA 1
ATOM 955 C C . TYR A 1 120 ? -16.991 -6.427 22.337 1.00 67.75 120 TYR A C 1
ATOM 957 O O . TYR A 1 120 ? -17.322 -7.560 22.012 1.00 67.75 120 TYR A O 1
ATOM 965 N N . GLU A 1 121 ? -16.997 -5.418 21.462 1.00 69.12 121 GLU A N 1
ATOM 966 C CA . GLU A 1 121 ? -17.454 -5.557 20.069 1.00 69.12 121 GLU A CA 1
ATOM 967 C C . GLU A 1 121 ? -16.533 -6.448 19.216 1.00 69.12 121 GLU A C 1
ATOM 969 O O . GLU A 1 121 ? -17.011 -7.167 18.343 1.00 69.12 121 GLU A O 1
ATOM 974 N N . LEU A 1 122 ? -15.217 -6.438 19.464 1.00 67.19 122 LEU A N 1
ATOM 975 C CA . LEU A 1 122 ? -14.266 -7.329 18.783 1.00 67.19 122 LEU A CA 1
ATOM 976 C C . LEU A 1 122 ? -14.347 -8.771 19.300 1.00 67.19 122 LEU A C 1
ATOM 978 O O . LEU A 1 122 ? -14.154 -9.701 18.521 1.00 67.19 122 LEU A O 1
ATOM 982 N N . ASN A 1 123 ? -14.645 -8.955 20.590 1.00 68.62 123 ASN A N 1
ATOM 983 C CA . ASN A 1 123 ? -14.834 -10.275 21.199 1.00 68.62 123 ASN A CA 1
ATOM 984 C C . ASN A 1 123 ? -16.270 -10.788 21.086 1.00 68.62 123 ASN A C 1
ATOM 986 O O . ASN A 1 123 ? -16.567 -11.891 21.548 1.00 68.62 123 ASN A O 1
ATOM 990 N N . ARG A 1 124 ? -17.172 -10.014 20.479 1.00 67.00 124 ARG A N 1
ATOM 991 C CA . ARG A 1 124 ? -18.534 -10.460 20.238 1.00 67.00 124 ARG A CA 1
ATOM 992 C C . ARG A 1 124 ? -18.477 -11.645 19.265 1.00 67.00 124 ARG A C 1
ATOM 994 O O . ARG A 1 124 ? -17.935 -11.511 18.161 1.00 67.00 124 ARG A O 1
ATOM 1001 N N . PRO A 1 125 ? -19.051 -12.802 19.622 1.00 66.75 125 PRO A N 1
ATOM 1002 C CA . PRO A 1 125 ? -19.094 -13.931 18.711 1.00 66.75 125 PRO A CA 1
ATOM 1003 C C . PRO A 1 125 ? -19.855 -13.519 17.440 1.00 66.75 125 PRO A C 1
ATOM 1005 O O . PRO A 1 125 ? -20.983 -13.025 17.482 1.00 66.75 125 PRO A O 1
ATOM 1008 N N . THR A 1 126 ? -19.187 -13.647 16.289 1.00 62.59 126 THR A N 1
ATOM 1009 C CA . THR A 1 126 ? -19.757 -13.289 14.974 1.00 62.59 126 THR A CA 1
ATOM 1010 C C . THR A 1 126 ? -20.789 -14.323 14.519 1.00 62.59 126 THR A C 1
ATOM 1012 O O . THR A 1 126 ? -21.731 -14.008 13.796 1.00 62.59 126 THR A O 1
ATOM 1015 N N . ILE A 1 127 ? -20.631 -15.557 14.988 1.00 66.88 127 ILE A N 1
ATOM 1016 C CA . ILE A 1 127 ? -21.590 -16.642 14.831 1.00 66.88 127 ILE A CA 1
ATOM 1017 C C . ILE A 1 127 ? -22.469 -16.607 16.081 1.00 66.88 127 ILE A C 1
ATOM 1019 O O . ILE A 1 127 ? -21.942 -16.654 17.191 1.00 66.88 127 ILE A O 1
ATOM 1023 N N . LYS A 1 128 ? -23.795 -16.501 15.927 1.00 65.56 128 LYS A N 1
ATOM 1024 C CA . LYS A 1 128 ? -24.697 -16.780 17.054 1.00 65.56 128 LYS A CA 1
ATOM 1025 C C . LYS A 1 128 ? -24.413 -18.215 17.476 1.00 65.56 128 LYS A C 1
ATOM 1027 O O . LYS A 1 128 ? -24.511 -19.095 16.627 1.00 65.56 128 LYS A O 1
ATOM 1032 N N . GLU A 1 129 ? -24.034 -18.447 18.726 1.00 64.31 129 GLU A N 1
ATOM 1033 C CA . GLU A 1 129 ? -23.964 -19.805 19.258 1.00 64.31 129 GLU A CA 1
ATOM 1034 C C . GLU A 1 129 ? -25.352 -20.432 19.079 1.00 64.31 129 GLU A C 1
ATOM 1036 O O . GLU A 1 129 ? -26.332 -20.010 19.691 1.00 64.31 129 GLU A O 1
ATOM 1041 N N . ILE A 1 130 ? -25.457 -21.352 18.123 1.00 68.25 130 ILE A N 1
ATOM 1042 C CA . ILE A 1 130 ? -26.661 -22.146 17.900 1.00 68.25 130 ILE A CA 1
ATOM 1043 C C . ILE A 1 130 ? -26.584 -23.268 18.928 1.00 68.25 130 ILE A C 1
ATOM 1045 O O . ILE A 1 130 ? -25.535 -23.906 19.055 1.00 68.25 130 ILE A O 1
ATOM 1049 N N . SER A 1 131 ? -27.660 -23.498 19.682 1.00 76.75 131 SER A N 1
ATOM 1050 C CA . SER A 1 131 ? -27.647 -24.572 20.675 1.00 76.75 131 SER A CA 1
ATOM 1051 C C . SER A 1 131 ? -27.472 -25.927 19.989 1.00 76.75 131 SER A C 1
ATOM 1053 O O . SER A 1 131 ? -27.909 -26.132 18.851 1.00 76.75 131 SER A O 1
ATOM 1055 N N . PHE A 1 132 ? -26.842 -26.873 20.684 1.00 77.62 132 PHE A N 1
ATOM 1056 C CA . PHE A 1 132 ? -26.686 -28.234 20.177 1.00 77.62 132 PHE A CA 1
ATOM 1057 C C . PHE A 1 132 ? -28.047 -28.846 19.809 1.00 77.62 132 PHE A C 1
ATOM 1059 O O . PHE A 1 132 ? -28.176 -29.459 18.752 1.00 77.62 132 PHE A O 1
ATOM 1066 N N . GLU A 1 133 ? -29.085 -28.580 20.606 1.00 81.62 133 GLU A N 1
ATOM 1067 C CA . GLU A 1 133 ? -30.467 -28.987 20.343 1.00 81.62 133 GLU A CA 1
ATOM 1068 C C . GLU A 1 133 ? -30.996 -28.466 19.004 1.00 81.62 133 GLU A C 1
ATOM 1070 O O . GLU A 1 133 ? -31.649 -29.209 18.276 1.00 81.62 133 GLU A O 1
ATOM 1075 N N . GLN A 1 134 ? -30.704 -27.215 18.641 1.00 78.12 134 GLN A N 1
ATOM 1076 C CA . GLN A 1 134 ? -31.142 -26.649 17.364 1.00 78.12 134 GLN A CA 1
ATOM 1077 C C . GLN A 1 134 ? -30.441 -27.325 16.183 1.00 78.12 134 GLN A C 1
ATOM 1079 O O . GLN A 1 134 ? -31.089 -27.650 15.189 1.00 78.12 134 GLN A O 1
ATOM 1084 N N . VAL A 1 135 ? -29.134 -27.586 16.295 1.00 81.25 135 VAL A N 1
ATOM 1085 C CA . VAL A 1 135 ? -28.382 -28.317 15.262 1.00 81.25 135 VAL A CA 1
ATOM 1086 C C . VAL A 1 135 ? -28.899 -29.749 15.137 1.00 81.25 135 VAL A C 1
ATOM 1088 O O . VAL A 1 135 ? -29.139 -30.224 14.027 1.00 81.25 135 VAL A O 1
ATOM 1091 N N . HIS A 1 136 ? -29.118 -30.424 16.265 1.00 85.75 136 HIS A N 1
ATOM 1092 C CA . HIS A 1 136 ? -29.640 -31.784 16.302 1.00 85.75 136 HIS A CA 1
ATOM 1093 C C . HIS A 1 136 ? -31.040 -31.868 15.686 1.00 85.75 136 HIS A C 1
ATOM 1095 O O . HIS A 1 136 ? -31.293 -32.760 14.879 1.00 85.75 136 HIS A O 1
ATOM 1101 N N . GLN A 1 137 ? -31.927 -30.920 15.999 1.00 84.06 137 GLN A N 1
ATOM 1102 C CA . GLN A 1 137 ? -33.274 -30.882 15.436 1.00 84.06 137 GLN A CA 1
ATOM 1103 C C . GLN A 1 137 ? -33.242 -30.690 13.920 1.00 84.06 137 GLN A C 1
ATOM 1105 O O . GLN A 1 137 ? -33.886 -31.445 13.200 1.00 84.06 137 GLN A O 1
ATOM 1110 N N . VAL A 1 138 ? -32.431 -29.753 13.420 1.00 84.12 138 VAL A N 1
ATOM 1111 C CA . VAL A 1 138 ? -32.279 -29.545 11.974 1.00 84.12 138 VAL A CA 1
ATOM 1112 C C . VAL A 1 138 ? -31.758 -30.812 11.295 1.00 84.12 138 VAL A C 1
ATOM 1114 O O . VAL A 1 138 ? -32.303 -31.224 10.275 1.00 84.12 138 VAL A O 1
ATOM 1117 N N . LEU A 1 139 ? -30.743 -31.474 11.857 1.00 84.44 139 LEU A N 1
ATOM 1118 C CA . LEU A 1 139 ? -30.212 -32.724 11.301 1.00 84.44 139 LEU A CA 1
ATOM 1119 C C . LEU A 1 139 ? -31.243 -33.865 11.332 1.00 84.44 139 LEU A C 1
ATOM 1121 O O . LEU A 1 139 ? -31.339 -34.625 10.365 1.00 84.44 139 LEU A O 1
ATOM 1125 N N . ALA A 1 140 ? -32.038 -33.966 12.398 1.00 84.25 140 ALA A N 1
ATOM 1126 C CA . ALA A 1 140 ? -33.115 -34.945 12.525 1.00 84.25 140 ALA A CA 1
ATOM 1127 C C . ALA A 1 140 ? -34.237 -34.694 11.502 1.00 84.25 140 ALA A C 1
ATOM 1129 O O . ALA A 1 140 ? -34.659 -35.622 10.800 1.00 84.25 140 ALA A O 1
ATOM 1130 N N . ASP A 1 141 ? -34.656 -33.439 11.339 1.00 83.19 141 ASP A N 1
ATOM 1131 C CA . ASP A 1 141 ? -35.642 -33.023 10.340 1.00 83.19 141 ASP A CA 1
ATOM 1132 C C . ASP A 1 141 ? -35.128 -33.326 8.926 1.00 83.19 141 ASP A C 1
ATOM 1134 O O . ASP A 1 141 ? -35.839 -33.926 8.115 1.00 83.19 141 ASP A O 1
ATOM 1138 N N . PHE A 1 142 ? -33.854 -33.019 8.649 1.00 81.88 142 PHE A N 1
ATOM 1139 C CA . PHE A 1 142 ? -33.200 -33.380 7.393 1.00 81.88 142 PHE A CA 1
ATOM 1140 C C . PHE A 1 142 ? -33.233 -34.891 7.158 1.00 81.88 142 PHE A C 1
ATOM 1142 O O . PHE A 1 142 ? -33.643 -35.312 6.078 1.00 81.88 142 PHE A O 1
ATOM 1149 N N . SER A 1 143 ? -32.867 -35.713 8.148 1.00 81.31 143 SER A N 1
ATOM 1150 C CA . SER A 1 143 ? -32.882 -37.181 8.022 1.00 81.31 143 SER A CA 1
ATOM 1151 C C . SER A 1 143 ? -34.265 -37.717 7.634 1.00 81.31 143 SER A C 1
ATOM 1153 O O . SER A 1 143 ? -34.380 -38.584 6.768 1.00 81.31 143 SER A O 1
ATOM 1155 N N . THR A 1 144 ? -35.323 -37.118 8.182 1.00 82.19 144 THR A N 1
ATOM 1156 C CA . THR A 1 144 ? -36.721 -37.485 7.918 1.00 82.19 144 THR A CA 1
ATOM 1157 C C . THR A 1 144 ? -37.180 -37.075 6.518 1.00 82.19 144 THR A C 1
ATOM 1159 O O . THR A 1 144 ? -38.028 -37.730 5.911 1.00 82.19 144 THR A O 1
ATOM 1162 N N . VAL A 1 145 ? -36.640 -35.979 5.987 1.00 79.94 145 VAL A N 1
ATOM 1163 C CA . VAL A 1 145 ? -36.917 -35.527 4.618 1.00 79.94 145 VAL A CA 1
ATOM 1164 C C . VAL A 1 145 ? -36.147 -36.373 3.604 1.00 79.94 145 VAL A C 1
ATOM 1166 O O . VAL A 1 145 ? -36.708 -36.763 2.584 1.00 79.94 145 VAL A O 1
ATOM 1169 N N . ILE A 1 146 ? -34.889 -36.710 3.890 1.00 72.62 146 ILE A N 1
ATOM 1170 C CA . ILE A 1 146 ? -34.015 -37.477 2.988 1.00 72.62 146 ILE A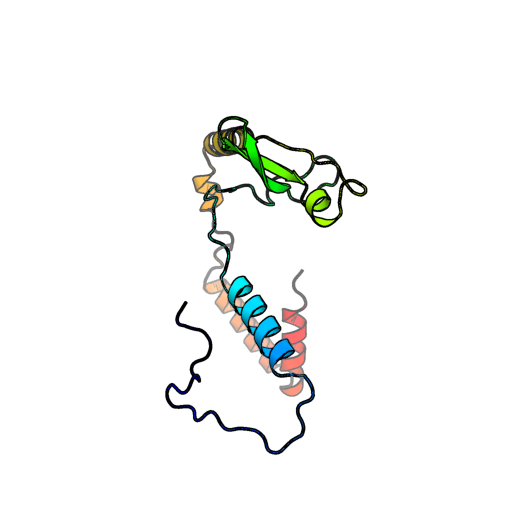 CA 1
ATOM 1171 C C . ILE A 1 146 ? -34.573 -38.875 2.721 1.00 72.62 146 ILE A C 1
ATOM 1173 O O . ILE A 1 146 ? -34.525 -39.334 1.583 1.00 72.62 146 ILE A O 1
ATOM 1177 N N . THR A 1 147 ? -35.164 -39.530 3.725 1.00 76.44 147 THR A N 1
ATOM 1178 C CA . THR A 1 147 ? -35.802 -40.848 3.548 1.00 76.44 147 THR A CA 1
ATOM 1179 C C . THR A 1 147 ? -37.029 -40.815 2.635 1.00 76.44 147 THR A C 1
ATOM 1181 O O . THR A 1 147 ? -37.410 -41.850 2.095 1.00 76.44 147 THR A O 1
ATOM 1184 N N . LYS A 1 148 ? -37.626 -39.638 2.413 1.00 78.81 148 LYS A N 1
ATOM 1185 C CA . LYS A 1 148 ? -38.762 -39.433 1.498 1.00 78.81 148 LYS A CA 1
ATOM 1186 C C . LYS A 1 148 ? -38.335 -39.038 0.082 1.00 78.81 148 LYS A C 1
ATOM 1188 O O . LYS A 1 148 ? -39.180 -38.966 -0.807 1.00 78.81 148 LYS A O 1
ATOM 1193 N N . VAL A 1 149 ? -37.048 -38.767 -0.144 1.00 76.81 149 VAL A N 1
ATOM 1194 C CA . VAL A 1 149 ? -36.504 -38.367 -1.449 1.00 76.81 149 VAL A CA 1
ATOM 1195 C C . VAL A 1 149 ? -35.762 -39.545 -2.070 1.00 76.81 149 VAL A C 1
ATOM 1197 O O . VAL A 1 149 ? -34.859 -40.107 -1.455 1.00 76.81 149 VAL A O 1
ATOM 1200 N N . GLU A 1 150 ? -36.101 -39.891 -3.316 1.00 73.88 150 GLU A N 1
ATOM 1201 C CA . GLU A 1 150 ? -35.387 -40.926 -4.075 1.00 73.88 150 GLU A CA 1
ATOM 1202 C C . GLU A 1 150 ? -33.867 -40.665 -4.102 1.00 73.88 150 GLU A C 1
ATOM 1204 O O . GLU A 1 150 ? -33.458 -39.536 -4.406 1.00 73.88 150 GLU A O 1
ATOM 1209 N N . PRO A 1 151 ? -33.016 -41.692 -3.892 1.00 72.31 151 PRO A N 1
ATOM 1210 C CA . PRO A 1 151 ? -31.559 -41.542 -3.767 1.00 72.31 151 PRO A CA 1
ATOM 1211 C C . PRO A 1 151 ? -30.905 -40.755 -4.911 1.00 72.31 151 PRO A C 1
ATOM 1213 O O . PRO A 1 151 ? -29.992 -39.959 -4.701 1.00 72.31 151 PRO A O 1
ATOM 1216 N N . VAL A 1 152 ? -31.426 -40.919 -6.130 1.00 75.88 152 VAL A N 1
ATOM 1217 C CA . VAL A 1 152 ? -30.919 -40.274 -7.352 1.00 75.88 152 VAL A CA 1
ATOM 1218 C C . VAL A 1 152 ? -31.094 -38.748 -7.321 1.00 75.88 152 VAL A C 1
ATOM 1220 O O . VAL A 1 152 ? -30.297 -38.018 -7.908 1.00 75.88 152 VAL A O 1
ATOM 1223 N N . LYS A 1 153 ? -32.110 -38.242 -6.613 1.00 73.44 153 LYS A N 1
ATOM 1224 C CA . LYS A 1 153 ? -32.452 -36.809 -6.561 1.00 73.44 153 LYS A CA 1
ATOM 1225 C C . LYS A 1 153 ? -31.844 -36.087 -5.358 1.00 73.44 153 LYS A C 1
ATOM 1227 O O . LYS A 1 153 ? -31.767 -34.859 -5.368 1.00 73.44 153 LYS A O 1
ATOM 1232 N N . GLN A 1 154 ? -31.357 -36.826 -4.360 1.00 70.69 154 GLN A N 1
ATOM 1233 C CA . GLN A 1 154 ? -30.788 -36.267 -3.130 1.00 70.69 154 GLN A CA 1
ATOM 1234 C C . GLN A 1 154 ? -29.586 -35.353 -3.426 1.00 70.69 154 GLN A C 1
ATOM 1236 O O . GLN A 1 154 ? -29.548 -34.212 -2.972 1.00 70.69 154 GLN A O 1
ATOM 1241 N N . ARG A 1 155 ? -28.641 -35.795 -4.272 1.00 68.38 155 ARG A N 1
ATOM 1242 C CA . ARG A 1 155 ? -27.423 -35.029 -4.616 1.00 68.38 155 ARG A CA 1
ATOM 1243 C C . ARG A 1 155 ? -27.728 -33.676 -5.270 1.00 68.38 155 ARG A C 1
ATOM 1245 O O . ARG A 1 155 ? -27.099 -32.666 -4.947 1.00 68.38 155 ARG A O 1
ATOM 1252 N N . THR A 1 156 ? -28.697 -33.648 -6.178 1.00 71.06 156 THR A N 1
ATOM 1253 C CA . THR A 1 156 ? -29.127 -32.424 -6.868 1.00 71.06 156 THR A CA 1
ATOM 1254 C C . THR A 1 156 ? -29.806 -31.459 -5.896 1.00 71.06 156 THR A C 1
ATOM 1256 O O . THR A 1 156 ? -29.522 -30.263 -5.916 1.00 71.06 156 THR A O 1
ATOM 1259 N N . TYR A 1 157 ? -30.630 -31.987 -4.990 1.00 69.94 157 TYR A N 1
ATOM 1260 C CA . TYR A 1 157 ? -31.341 -31.210 -3.978 1.00 69.94 157 TYR A CA 1
ATOM 1261 C C . TYR A 1 157 ? -30.396 -30.558 -2.952 1.00 69.94 157 TYR A C 1
ATOM 1263 O O . TYR A 1 157 ? -30.510 -29.363 -2.681 1.00 69.94 157 TYR A O 1
ATOM 1271 N N . TYR A 1 158 ? -29.389 -31.288 -2.454 1.00 66.94 158 TYR A N 1
ATOM 1272 C CA . TYR A 1 158 ? -28.365 -30.720 -1.563 1.00 66.94 158 TYR A CA 1
ATOM 1273 C C . TYR A 1 158 ? -27.575 -29.585 -2.210 1.00 66.94 158 TYR A C 1
ATOM 1275 O O . TYR A 1 158 ? -27.300 -28.569 -1.576 1.00 66.94 158 TYR A O 1
ATOM 1283 N N . THR A 1 159 ? -27.235 -29.743 -3.489 1.00 66.00 159 THR A N 1
ATOM 1284 C CA . THR A 1 159 ? -26.477 -28.730 -4.229 1.00 66.00 159 THR A CA 1
ATOM 1285 C C . THR A 1 159 ? -27.302 -27.448 -4.402 1.00 66.00 159 THR A C 1
ATOM 1287 O O . THR A 1 159 ? -26.767 -26.348 -4.290 1.00 66.00 159 THR A O 1
ATOM 1290 N N . GLN A 1 160 ? -28.618 -27.571 -4.604 1.00 71.62 160 GLN A N 1
ATOM 1291 C CA . GLN A 1 160 ? -29.546 -26.436 -4.681 1.00 71.62 160 GLN A CA 1
ATOM 1292 C C . GLN A 1 160 ? -29.753 -25.732 -3.332 1.00 71.62 160 GLN A C 1
ATOM 1294 O O . GLN A 1 160 ? -29.843 -24.508 -3.303 1.00 71.62 160 GLN A O 1
ATOM 1299 N N . LEU A 1 161 ? -29.799 -26.472 -2.220 1.00 66.06 161 LEU A N 1
ATOM 1300 C CA . LEU A 1 161 ? -29.920 -25.897 -0.874 1.00 66.06 161 LEU A CA 1
ATOM 1301 C C . LEU A 1 161 ? -28.660 -25.135 -0.440 1.00 66.06 161 LEU A C 1
ATOM 1303 O O . LEU A 1 161 ? -28.770 -24.056 0.127 1.00 66.06 161 LEU A O 1
ATOM 1307 N N . LEU A 1 162 ? -27.467 -25.656 -0.743 1.00 61.41 162 LEU A N 1
ATOM 1308 C CA . LEU A 1 162 ? -26.197 -25.010 -0.380 1.00 61.41 162 LEU A CA 1
ATOM 1309 C C . LEU A 1 162 ? -25.865 -23.785 -1.249 1.00 61.41 162 LEU A C 1
ATOM 1311 O O . LEU A 1 162 ? -25.113 -22.916 -0.820 1.00 61.41 162 LEU A O 1
ATOM 1315 N N . THR A 1 163 ? -26.412 -23.710 -2.466 1.00 57.69 163 THR A N 1
ATOM 1316 C CA . THR A 1 163 ? -26.220 -22.569 -3.382 1.00 57.69 163 THR A CA 1
ATOM 1317 C C . THR A 1 163 ? -27.286 -21.483 -3.230 1.00 57.69 163 THR A C 1
ATOM 1319 O O . THR A 1 163 ? -27.054 -20.348 -3.638 1.00 57.69 163 THR A O 1
ATOM 1322 N N . ARG A 1 164 ? -28.427 -21.794 -2.600 1.00 48.75 164 ARG A N 1
ATOM 1323 C CA . ARG A 1 164 ? -29.432 -20.825 -2.138 1.00 48.75 164 ARG A CA 1
ATOM 1324 C C . ARG A 1 164 ? -29.233 -20.517 -0.653 1.00 48.75 164 ARG A C 1
ATOM 1326 O O . ARG A 1 164 ? -30.070 -20.859 0.174 1.00 48.75 164 ARG A O 1
ATOM 1333 N N . SER A 1 165 ? -28.148 -19.838 -0.318 1.00 32.88 165 SER A N 1
ATOM 1334 C CA . SER A 1 165 ? -28.139 -19.012 0.892 1.00 32.88 165 SER A CA 1
ATOM 1335 C C . SER A 1 165 ? -28.325 -17.553 0.453 1.00 32.88 165 SER A C 1
ATOM 1337 O O . SER A 1 165 ? -27.755 -17.198 -0.582 1.00 32.88 165 SER A O 1
ATOM 1339 N N . PRO A 1 166 ? -29.147 -16.738 1.144 1.00 49.22 166 PRO A N 1
ATOM 1340 C CA . PRO A 1 166 ? -29.251 -15.303 0.868 1.00 49.22 166 PRO A CA 1
ATOM 1341 C C . PRO A 1 166 ? -27.906 -14.583 1.020 1.00 49.22 166 PRO A C 1
ATOM 1343 O O . PRO A 1 166 ? -27.068 -15.057 1.826 1.00 49.22 166 PRO A O 1
#

InterPro domains:
  IPR025827 Recombinase zinc beta ribbon domain [PF13408] (51-112)
  IPR050639 Site-specific recombinase resolvase [PTHR30461] (14-119)

Foldseek 3Di:
DPDDDPDPDPDDDDDDDPDDDPDDPVVVVVVVVVCVVVVDDPPPPDDDDQVCFQVDAQPPPRGTWHKDWDADPVGDIFIWTFHPCCVVPNVVVHDGSTDRRVVVVVVVVVVCVVPPCNVVVVPPPPDDPDDPVNVVVVVVVVVVVVVVDDPVCPVVVVVVVVVPDD

Organism: NCBI:txid2666075

Sequence (166 aa):
MSKRRAGKNEHFTLAQGEHEPIIDMIIWEKAKSMNEMKSHKPTKTFHGHFPLTTLLRCPMCGHGMIGHRTKNSIGEYIRYYQCATLRLKGSAVCKTNLVMADEAEAFVFKRIEQKKDTAYELNRPTIKEISFEQVHQVLADFSTVITKVEPVKQRTYYTQLLTRSP

Secondary structure (DSSP, 8-state):
---S-TT--SS------SSPPSS-HHHHHHHHHHHHHHSSPPP-------TTTTTSB-TTT-PBEEEEEEE-TTSPEEEEEEEHHHHHH-TTT-----EEHHHHHHHHHHHHHT-TTHHHHHSS-SS----HHHHHHHHHHHHHHHTTS-HHHHHHHHHHHHH---

pLDDT: mean 82.63, std 14.07, range [32.88, 97.38]